Protein AF-A0A947S5N2-F1 (afdb_monomer)

Structure (mmCIF, N/CA/C/O backbone):
data_AF-A0A947S5N2-F1
#
_entry.id   AF-A0A947S5N2-F1
#
loop_
_atom_site.group_PDB
_atom_site.id
_atom_site.type_symbol
_atom_site.label_atom_id
_atom_site.label_alt_id
_atom_site.label_comp_id
_atom_site.label_asym_id
_atom_site.label_entity_id
_atom_site.label_seq_id
_atom_site.pdbx_PDB_ins_code
_atom_site.Cartn_x
_atom_site.Cartn_y
_atom_site.Cartn_z
_atom_site.occupancy
_atom_site.B_iso_or_equiv
_atom_site.auth_seq_id
_atom_site.auth_comp_id
_atom_site.auth_asym_id
_atom_site.auth_atom_id
_atom_site.pdbx_PDB_model_num
ATOM 1 N N . MET A 1 1 ? -12.111 -7.475 15.778 1.00 67.06 1 MET A N 1
ATOM 2 C CA . MET A 1 1 ? -10.887 -6.752 15.392 1.00 67.06 1 MET A CA 1
ATOM 3 C C . MET A 1 1 ? -10.947 -5.423 16.104 1.00 67.06 1 MET A C 1
ATOM 5 O O . MET A 1 1 ? -11.914 -4.695 15.897 1.00 67.06 1 MET A O 1
ATOM 9 N N . ASP A 1 2 ? -10.019 -5.200 17.024 1.00 87.75 2 ASP A N 1
ATOM 10 C CA . ASP A 1 2 ? -9.973 -3.993 17.847 1.00 87.75 2 ASP A CA 1
ATOM 11 C C . ASP A 1 2 ? -9.410 -2.806 17.039 1.00 87.75 2 ASP A C 1
ATOM 13 O O . ASP A 1 2 ? -8.807 -2.981 15.975 1.00 87.75 2 ASP A O 1
ATOM 17 N N . VAL A 1 3 ? -9.603 -1.580 17.524 1.00 89.19 3 VAL A N 1
ATOM 18 C CA . VAL A 1 3 ? -9.020 -0.369 16.926 1.00 89.19 3 VAL A CA 1
ATOM 19 C C . VAL A 1 3 ? -7.495 -0.467 16.894 1.00 89.19 3 VAL A C 1
ATOM 21 O O . VAL A 1 3 ? -6.873 -0.012 15.933 1.00 89.19 3 VAL A O 1
ATOM 24 N N . GLU A 1 4 ? -6.889 -1.099 17.899 1.00 91.88 4 GLU A N 1
ATOM 25 C CA . GLU A 1 4 ? -5.440 -1.293 17.952 1.00 91.88 4 GLU A CA 1
ATOM 26 C C . GLU A 1 4 ? -4.945 -2.277 16.878 1.00 91.88 4 GLU A C 1
ATOM 28 O O . GLU A 1 4 ? -3.948 -2.007 16.208 1.00 91.88 4 GLU A O 1
ATOM 33 N N . ASP A 1 5 ? -5.702 -3.344 16.593 1.00 93.81 5 ASP A N 1
ATOM 34 C CA . ASP A 1 5 ? -5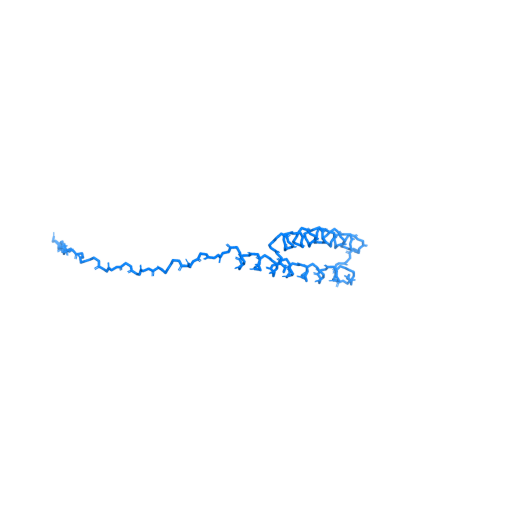.405 -4.253 15.475 1.00 93.81 5 ASP A CA 1
ATOM 35 C C . ASP A 1 5 ? -5.437 -3.513 14.131 1.00 93.81 5 ASP A C 1
ATOM 37 O O . ASP A 1 5 ? -4.583 -3.725 13.268 1.00 93.81 5 ASP A O 1
ATOM 41 N N . LEU A 1 6 ? -6.410 -2.614 13.946 1.00 92.94 6 LEU A N 1
ATOM 42 C CA . LEU A 1 6 ? -6.525 -1.806 12.730 1.00 92.94 6 LEU A CA 1
ATOM 43 C C . LEU A 1 6 ? -5.383 -0.795 12.600 1.00 92.94 6 LEU A C 1
ATOM 45 O O . LEU A 1 6 ? -4.904 -0.564 11.490 1.00 92.94 6 LEU A O 1
ATOM 49 N N . ARG A 1 7 ? -4.912 -0.213 13.708 1.00 92.50 7 ARG A N 1
ATOM 50 C CA . ARG A 1 7 ? -3.734 0.670 13.719 1.00 92.50 7 ARG A CA 1
ATOM 51 C C . ARG A 1 7 ? -2.459 -0.086 13.371 1.00 92.50 7 ARG A C 1
ATOM 53 O O . ARG A 1 7 ? -1.677 0.399 12.552 1.00 92.50 7 ARG A O 1
ATOM 60 N N . ASN A 1 8 ? -2.285 -1.286 13.919 1.00 95.56 8 ASN A N 1
ATOM 61 C CA . ASN A 1 8 ? -1.173 -2.167 13.573 1.00 95.56 8 ASN A CA 1
ATOM 62 C C . ASN A 1 8 ? -1.224 -2.551 12.092 1.00 95.56 8 ASN A C 1
ATOM 64 O O . ASN A 1 8 ? -0.235 -2.377 11.378 1.00 95.56 8 ASN A O 1
ATOM 68 N N . LYS A 1 9 ? -2.401 -2.949 11.591 1.00 94.56 9 LYS A N 1
ATOM 69 C CA . LYS A 1 9 ? -2.610 -3.215 10.164 1.00 94.56 9 LYS A CA 1
ATOM 70 C C . LYS A 1 9 ? -2.266 -1.992 9.309 1.00 94.56 9 LYS A C 1
ATOM 72 O O . LYS A 1 9 ? -1.542 -2.122 8.330 1.00 94.56 9 LYS A O 1
ATOM 77 N N . LEU A 1 10 ? -2.726 -0.798 9.686 1.00 95.12 10 LEU A N 1
ATOM 78 C CA . LEU A 1 10 ? -2.426 0.445 8.970 1.00 95.12 10 LEU A CA 1
ATOM 79 C C . LEU A 1 10 ? -0.920 0.748 8.932 1.00 95.12 10 LEU A C 1
ATOM 81 O O . LEU A 1 10 ? -0.415 1.208 7.908 1.00 95.12 10 LEU A O 1
ATOM 85 N N . SER A 1 11 ? -0.199 0.488 10.024 1.00 96.50 11 SER A N 1
ATOM 86 C CA . SER 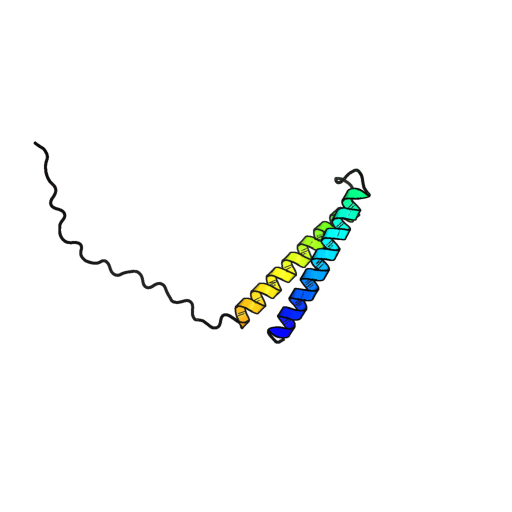A 1 11 ? 1.260 0.635 10.087 1.00 96.50 11 SER A CA 1
ATOM 87 C C . SER A 1 11 ? 1.959 -0.299 9.097 1.00 96.50 11 SER A C 1
ATOM 89 O O . SER A 1 11 ? 2.785 0.149 8.298 1.00 96.50 11 SER A O 1
ATOM 91 N N . GLU A 1 12 ? 1.568 -1.574 9.068 1.00 97.38 12 GLU A N 1
ATOM 92 C CA . GLU A 1 12 ? 2.109 -2.557 8.125 1.00 97.38 12 GLU A CA 1
ATOM 93 C C . GLU A 1 12 ? 1.788 -2.202 6.667 1.00 97.38 12 GLU A C 1
ATOM 95 O O . GLU A 1 12 ? 2.674 -2.225 5.809 1.00 97.38 12 GLU A O 1
ATOM 100 N N . LEU A 1 13 ? 0.558 -1.765 6.379 1.00 97.06 13 LEU A N 1
ATOM 101 C CA . LEU A 1 13 ? 0.177 -1.305 5.041 1.00 97.06 13 LEU A CA 1
ATOM 102 C C . LEU A 1 13 ? 1.000 -0.088 4.597 1.00 97.06 13 LEU A C 1
ATOM 104 O O . LEU A 1 13 ? 1.417 -0.016 3.442 1.00 97.06 13 LEU A O 1
ATOM 108 N N . ARG A 1 14 ? 1.300 0.849 5.506 1.00 95.94 14 ARG A N 1
ATOM 109 C CA . ARG A 1 14 ? 2.168 2.003 5.214 1.00 95.94 14 ARG A CA 1
ATOM 110 C C . ARG A 1 14 ? 3.604 1.581 4.911 1.00 95.94 14 ARG A C 1
ATOM 112 O O . ARG A 1 14 ? 4.178 2.093 3.953 1.00 95.94 14 ARG A O 1
ATOM 119 N N . LYS A 1 15 ? 4.171 0.633 5.664 1.00 97.56 15 LYS A N 1
ATOM 120 C CA . LYS A 1 15 ? 5.502 0.069 5.367 1.00 97.56 15 LYS A CA 1
ATOM 121 C C . LYS A 1 15 ? 5.519 -0.604 3.994 1.00 97.56 15 LYS A C 1
ATOM 123 O O .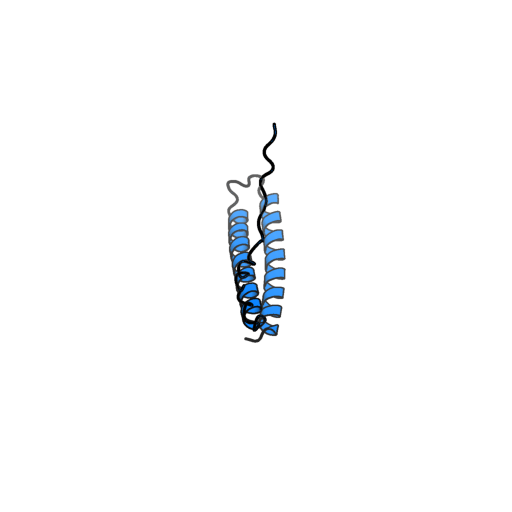 LYS A 1 15 ? 6.421 -0.351 3.196 1.00 97.56 15 LYS A O 1
ATOM 128 N N . LYS A 1 16 ? 4.490 -1.401 3.692 1.00 96.56 16 LYS A N 1
ATOM 129 C CA . LYS A 1 16 ? 4.331 -2.070 2.396 1.00 96.56 16 LYS A CA 1
ATOM 130 C C . LYS A 1 16 ? 4.197 -1.069 1.247 1.00 96.56 16 LYS A C 1
ATOM 132 O O . LYS A 1 16 ? 4.842 -1.250 0.218 1.00 96.56 16 LYS A O 1
ATOM 137 N N . ARG A 1 17 ? 3.441 0.017 1.434 1.00 96.94 17 ARG A N 1
ATOM 138 C CA . ARG A 1 17 ? 3.347 1.122 0.468 1.00 96.94 17 ARG A CA 1
ATOM 139 C C . ARG A 1 17 ? 4.718 1.735 0.188 1.00 96.94 17 ARG A C 1
ATOM 141 O O . ARG A 1 17 ? 5.079 1.866 -0.973 1.00 96.94 17 ARG A O 1
ATOM 148 N N . THR A 1 18 ? 5.498 2.050 1.224 1.00 97.12 18 THR A N 1
ATOM 149 C CA . THR A 1 18 ? 6.860 2.583 1.052 1.00 97.12 18 THR A CA 1
ATOM 150 C C . THR A 1 18 ? 7.731 1.637 0.229 1.00 97.12 18 THR A C 1
ATOM 152 O O . THR A 1 18 ? 8.413 2.079 -0.692 1.00 97.12 18 THR A O 1
ATOM 155 N N . TYR A 1 19 ? 7.676 0.333 0.513 1.00 97.00 19 TYR A N 1
ATOM 156 C CA . TYR A 1 19 ? 8.401 -0.667 -0.266 1.00 97.00 19 TYR A CA 1
ATOM 157 C C . TYR A 1 19 ? 7.973 -0.677 -1.743 1.00 97.00 19 TYR A C 1
ATOM 159 O O . TYR A 1 19 ? 8.833 -0.589 -2.617 1.00 97.00 19 TYR A O 1
ATOM 167 N N . ILE A 1 20 ? 6.666 -0.707 -2.027 1.00 95.56 20 ILE A N 1
ATOM 168 C CA . ILE A 1 20 ? 6.125 -0.672 -3.397 1.00 95.56 20 ILE A CA 1
ATOM 169 C C . ILE A 1 20 ? 6.592 0.585 -4.138 1.00 95.56 20 ILE A C 1
ATOM 171 O O . ILE A 1 20 ? 7.082 0.488 -5.260 1.00 95.56 20 ILE A O 1
ATOM 175 N N . THR A 1 21 ? 6.508 1.759 -3.507 1.00 94.94 21 THR A N 1
ATOM 176 C CA . THR A 1 21 ? 6.952 3.021 -4.115 1.00 94.94 21 THR A CA 1
ATOM 177 C C . THR A 1 21 ? 8.440 2.979 -4.474 1.00 94.94 21 THR A C 1
ATOM 179 O O . THR A 1 21 ? 8.825 3.427 -5.555 1.00 94.94 21 THR A O 1
ATOM 182 N N . VAL A 1 22 ? 9.278 2.399 -3.609 1.00 96.06 22 VAL A N 1
ATOM 183 C CA . VAL A 1 22 ? 10.711 2.220 -3.881 1.00 96.06 22 VAL A CA 1
ATOM 184 C C . VAL A 1 22 ? 10.938 1.265 -5.057 1.00 96.06 22 VAL A C 1
ATOM 186 O O . VAL A 1 22 ? 11.693 1.598 -5.969 1.00 96.06 22 VAL A O 1
ATOM 189 N N . GLN A 1 23 ? 10.262 0.113 -5.087 1.00 94.75 23 GLN A N 1
ATOM 190 C CA . GLN A 1 23 ? 10.395 -0.854 -6.185 1.00 94.75 23 GLN A CA 1
ATOM 191 C C . GLN A 1 23 ? 9.913 -0.289 -7.523 1.00 94.75 23 GLN A C 1
ATOM 193 O O . GLN A 1 23 ? 10.572 -0.476 -8.544 1.00 94.75 23 GLN A O 1
ATOM 198 N N . LYS A 1 24 ? 8.825 0.484 -7.512 1.00 93.19 24 LYS A N 1
ATOM 199 C CA . LYS A 1 24 ? 8.339 1.216 -8.684 1.00 93.19 24 LYS A CA 1
ATOM 200 C C . LYS A 1 24 ? 9.395 2.189 -9.213 1.00 93.19 24 LYS A C 1
ATOM 202 O O . LYS A 1 24 ? 9.635 2.244 -10.416 1.00 93.19 24 LYS A O 1
ATOM 207 N N . GLY A 1 25 ? 10.060 2.925 -8.318 1.00 90.88 25 GLY A N 1
ATOM 208 C CA . GLY A 1 25 ? 11.168 3.817 -8.668 1.00 90.88 25 GLY A CA 1
ATOM 209 C C . GLY A 1 25 ? 12.364 3.070 -9.266 1.00 90.88 25 GLY A C 1
ATOM 210 O O . GLY A 1 25 ? 12.920 3.504 -10.273 1.00 90.88 25 GLY A O 1
ATOM 211 N N . PHE A 1 26 ? 12.721 1.911 -8.707 1.00 92.31 26 PHE A N 1
ATOM 212 C CA . PHE A 1 26 ? 13.759 1.057 -9.285 1.00 92.31 26 PHE A CA 1
ATOM 213 C C . PHE A 1 26 ? 13.376 0.544 -10.670 1.00 92.31 26 PHE A C 1
ATOM 215 O O . PHE A 1 26 ? 14.196 0.627 -11.581 1.00 92.31 26 PHE A O 1
ATOM 222 N N . ALA A 1 27 ? 12.141 0.077 -10.855 1.00 89.25 27 ALA A N 1
ATOM 223 C CA . ALA A 1 27 ? 11.648 -0.379 -12.149 1.00 89.25 27 ALA A CA 1
ATOM 224 C C . ALA A 1 27 ? 11.693 0.743 -13.196 1.00 89.25 27 ALA A C 1
ATOM 226 O O . ALA A 1 27 ? 12.148 0.510 -14.314 1.00 89.25 27 ALA A O 1
ATOM 227 N N . ALA A 1 28 ? 11.294 1.961 -12.816 1.00 88.31 28 ALA A N 1
ATOM 228 C CA . ALA A 1 28 ? 11.369 3.144 -13.671 1.00 88.31 28 ALA A CA 1
ATOM 229 C C . ALA A 1 28 ? 12.807 3.505 -14.068 1.00 88.31 28 ALA A C 1
ATOM 231 O O . ALA A 1 28 ? 13.044 3.933 -15.188 1.00 88.31 28 ALA A O 1
ATOM 232 N N . ASN A 1 29 ? 13.769 3.341 -13.158 1.00 88.25 29 ASN A N 1
ATOM 233 C CA . ASN A 1 29 ? 15.168 3.662 -13.436 1.00 88.25 29 ASN A CA 1
ATOM 234 C C . ASN A 1 29 ? 15.873 2.570 -14.260 1.00 88.25 29 ASN A C 1
ATOM 236 O O . ASN A 1 29 ? 16.769 2.862 -15.048 1.00 88.25 29 ASN A O 1
ATOM 240 N N . HIS A 1 30 ? 15.490 1.304 -14.071 1.00 82.94 30 HIS A N 1
ATOM 241 C CA . HIS A 1 30 ? 16.113 0.174 -14.763 1.00 82.94 30 HIS A CA 1
ATOM 242 C C . HIS A 1 30 ? 15.706 0.103 -16.238 1.00 82.94 30 HIS A C 1
ATOM 244 O O . HIS A 1 30 ? 16.506 -0.308 -17.077 1.00 82.94 30 HIS A O 1
ATOM 250 N N . ASN A 1 31 ? 14.478 0.520 -16.556 1.00 76.19 31 ASN A N 1
ATOM 251 C CA . ASN A 1 31 ? 13.966 0.537 -17.918 1.00 76.19 31 ASN A CA 1
ATOM 252 C C . ASN A 1 31 ? 13.920 1.980 -18.428 1.00 76.19 31 ASN A C 1
ATOM 254 O O . ASN A 1 31 ? 13.156 2.801 -17.931 1.00 76.19 31 ASN A O 1
ATOM 258 N N . LYS A 1 32 ? 14.753 2.296 -19.425 1.00 72.38 32 LYS A N 1
ATOM 259 C CA . LYS A 1 32 ? 14.871 3.655 -19.988 1.00 72.38 32 LYS A CA 1
ATOM 260 C C . LYS A 1 32 ? 13.613 4.123 -20.727 1.00 72.38 32 LYS A C 1
ATOM 262 O O . LYS A 1 32 ? 13.498 5.313 -21.009 1.00 72.38 32 LYS A O 1
ATOM 267 N N . ASP A 1 33 ? 12.703 3.202 -21.036 1.00 77.31 33 ASP A N 1
ATOM 268 C CA . ASP A 1 33 ? 11.379 3.495 -21.571 1.00 77.31 33 ASP A CA 1
ATOM 269 C C . ASP A 1 33 ? 10.308 3.074 -20.558 1.00 77.31 33 ASP A C 1
ATOM 271 O O . ASP A 1 33 ? 10.252 1.924 -20.122 1.00 77.31 33 ASP A O 1
ATOM 275 N N . LEU A 1 34 ? 9.468 4.032 -20.169 1.00 73.62 34 LEU A N 1
ATOM 276 C CA . LEU A 1 34 ? 8.367 3.829 -19.229 1.00 73.62 34 LEU A CA 1
ATOM 277 C C . LEU A 1 34 ? 7.082 3.363 -19.919 1.00 73.62 34 LEU A C 1
ATOM 279 O O . LEU A 1 34 ? 6.153 2.966 -19.227 1.00 73.62 34 LEU A O 1
ATOM 283 N N . ARG A 1 35 ? 7.002 3.423 -21.254 1.00 76.12 35 ARG A N 1
ATOM 284 C CA . ARG A 1 35 ? 5.804 3.018 -22.007 1.00 76.12 35 ARG A CA 1
ATOM 285 C C . ARG A 1 35 ? 5.652 1.506 -22.121 1.00 76.12 35 ARG A C 1
ATOM 287 O O . ARG A 1 35 ? 4.531 1.030 -22.231 1.00 76.12 35 ARG A O 1
ATOM 294 N N . GLU A 1 36 ? 6.760 0.773 -22.087 1.00 79.62 36 GLU A N 1
ATOM 295 C CA . GLU A 1 36 ? 6.795 -0.690 -22.215 1.00 79.62 36 GLU A CA 1
ATOM 296 C C . GLU A 1 36 ? 7.501 -1.323 -21.008 1.00 79.62 36 GLU A C 1
ATOM 298 O O . GLU A 1 36 ? 8.390 -2.168 -21.128 1.00 79.62 36 GLU A O 1
ATOM 303 N N . ASN A 1 37 ? 7.131 -0.886 -19.804 1.00 86.75 37 ASN A N 1
ATOM 304 C CA . ASN A 1 37 ? 7.736 -1.367 -18.571 1.00 86.75 37 ASN A CA 1
ATOM 305 C C . ASN A 1 37 ? 6.723 -2.139 -17.728 1.00 86.75 37 ASN A C 1
ATOM 307 O O . ASN A 1 37 ? 6.245 -1.652 -16.708 1.00 86.75 37 ASN A O 1
ATOM 311 N N . ALA A 1 38 ? 6.474 -3.392 -18.114 1.00 88.81 38 ALA A N 1
ATOM 312 C CA . ALA A 1 38 ? 5.552 -4.280 -17.404 1.00 88.81 38 ALA A CA 1
ATOM 313 C C . ALA A 1 38 ? 5.857 -4.387 -15.897 1.00 88.81 38 ALA A C 1
ATOM 315 O O . ALA A 1 38 ? 4.953 -4.511 -15.075 1.00 88.81 38 ALA A O 1
ATOM 316 N N . THR A 1 39 ? 7.134 -4.309 -15.504 1.00 89.75 39 THR A N 1
ATOM 317 C CA . THR A 1 39 ? 7.524 -4.295 -14.089 1.00 89.75 39 THR A CA 1
ATOM 318 C C . THR A 1 39 ? 7.035 -3.029 -13.390 1.00 89.75 39 THR A C 1
ATOM 320 O O . THR A 1 39 ? 6.512 -3.114 -12.283 1.00 89.75 39 THR A O 1
ATOM 323 N N . TYR A 1 40 ? 7.185 -1.861 -14.017 1.00 91.00 40 TYR A N 1
ATOM 324 C CA . TYR A 1 40 ? 6.661 -0.602 -13.487 1.00 91.00 40 TYR A CA 1
ATOM 325 C C . TYR A 1 40 ? 5.136 -0.627 -13.381 1.00 91.00 40 TYR A C 1
ATOM 327 O O . TYR A 1 40 ? 4.614 -0.269 -12.327 1.00 91.00 40 TYR A O 1
ATOM 335 N N . ASP A 1 41 ? 4.447 -1.103 -14.418 1.00 92.44 41 ASP A N 1
ATOM 336 C CA . ASP A 1 41 ? 2.983 -1.185 -14.446 1.00 92.44 41 ASP A CA 1
ATOM 337 C C . ASP A 1 41 ? 2.456 -2.095 -13.331 1.00 92.44 41 ASP A C 1
ATOM 339 O O . ASP A 1 41 ? 1.574 -1.705 -12.569 1.00 92.44 41 ASP A O 1
ATOM 343 N N . ASN A 1 42 ? 3.089 -3.253 -13.119 1.00 94.31 42 ASN A N 1
ATOM 344 C CA . ASN A 1 42 ? 2.757 -4.136 -12.001 1.00 94.31 42 ASN A CA 1
ATOM 345 C C . ASN A 1 42 ? 2.901 -3.432 -10.640 1.00 94.31 42 ASN A C 1
ATOM 347 O O . ASN A 1 42 ? 2.059 -3.595 -9.755 1.00 94.31 42 ASN A O 1
ATOM 351 N N . TRP A 1 43 ? 3.967 -2.650 -10.443 1.00 95.00 43 TRP A N 1
ATOM 352 C CA . TRP A 1 43 ? 4.147 -1.894 -9.200 1.00 95.00 43 TRP A CA 1
ATOM 353 C C . TRP A 1 43 ? 3.164 -0.731 -9.070 1.00 95.00 43 TRP A C 1
ATOM 355 O O . TRP A 1 43 ? 2.766 -0.404 -7.951 1.00 95.00 43 TRP A O 1
ATOM 365 N N . LEU A 1 44 ? 2.759 -0.118 -10.182 1.00 93.44 44 LEU A N 1
ATOM 366 C CA . LEU A 1 44 ? 1.726 0.911 -10.215 1.00 93.44 44 LEU A CA 1
ATOM 367 C C . LEU A 1 44 ? 0.373 0.338 -9.769 1.00 93.44 44 LEU A C 1
ATOM 369 O O . LEU A 1 44 ? -0.266 0.912 -8.885 1.00 93.44 44 LEU A O 1
ATOM 373 N N . ASP A 1 45 ? -0.010 -0.827 -10.288 1.00 95.62 45 ASP A N 1
ATOM 374 C CA . ASP A 1 45 ? -1.237 -1.526 -9.894 1.00 95.62 45 ASP A CA 1
ATOM 375 C C . ASP A 1 45 ? -1.210 -1.916 -8.411 1.00 95.62 45 ASP A C 1
ATOM 377 O O . ASP A 1 45 ? -2.172 -1.690 -7.672 1.00 95.62 45 ASP A O 1
ATOM 381 N N . GLN A 1 46 ? -0.079 -2.437 -7.926 1.00 95.56 46 GLN A N 1
ATOM 382 C CA . GLN A 1 46 ? 0.081 -2.745 -6.504 1.00 95.56 46 GLN A CA 1
ATOM 383 C C . GLN A 1 46 ? 0.002 -1.497 -5.618 1.00 95.56 46 GLN A C 1
ATOM 385 O O . GLN A 1 46 ? -0.546 -1.562 -4.514 1.00 95.56 46 GLN A O 1
ATOM 390 N N . GLU A 1 47 ? 0.524 -0.361 -6.082 1.00 95.19 47 GLU A N 1
ATOM 391 C CA . GLU A 1 47 ? 0.419 0.913 -5.372 1.00 95.19 47 GLU A CA 1
ATOM 392 C C . GLU A 1 47 ? -1.037 1.394 -5.301 1.00 95.19 47 GLU A C 1
ATOM 394 O O . GLU A 1 47 ? -1.477 1.899 -4.265 1.00 95.19 47 GLU A O 1
ATOM 399 N N . PHE A 1 48 ? -1.815 1.201 -6.365 1.00 95.88 48 PHE A N 1
ATOM 400 C CA . PHE A 1 48 ? -3.240 1.512 -6.357 1.00 95.88 48 PHE A CA 1
ATOM 401 C C . PHE A 1 48 ? -3.996 0.646 -5.340 1.00 95.88 48 PHE A C 1
ATOM 403 O O . PHE A 1 48 ? -4.720 1.174 -4.491 1.00 95.88 48 PHE A O 1
ATOM 410 N N . LEU A 1 49 ? -3.766 -0.669 -5.360 1.00 97.00 49 LEU A N 1
ATOM 411 C CA . LEU A 1 49 ? -4.411 -1.614 -4.445 1.00 97.00 49 LEU A CA 1
ATOM 412 C C . LEU A 1 49 ? -4.065 -1.334 -2.977 1.00 97.00 49 LEU A C 1
ATOM 414 O O . LEU A 1 49 ? -4.961 -1.304 -2.132 1.00 97.00 49 LEU A O 1
ATOM 418 N N . ILE A 1 50 ? -2.789 -1.080 -2.659 1.00 96.62 50 ILE A N 1
ATOM 419 C CA . ILE A 1 50 ? -2.383 -0.807 -1.272 1.00 96.62 50 ILE A CA 1
ATOM 420 C C . ILE A 1 50 ? -2.965 0.517 -0.766 1.00 96.62 50 ILE A C 1
ATOM 422 O O . ILE A 1 50 ? -3.343 0.614 0.401 1.00 96.62 50 ILE A O 1
ATOM 426 N N . ASN A 1 51 ? -3.083 1.530 -1.631 1.00 96.00 51 ASN A N 1
ATOM 427 C CA . ASN A 1 51 ? -3.711 2.798 -1.268 1.00 96.00 51 ASN A CA 1
ATOM 428 C C . ASN A 1 51 ? -5.205 2.611 -0.977 1.00 96.00 51 ASN A C 1
ATOM 430 O O . ASN A 1 51 ? -5.692 3.146 0.018 1.00 96.00 51 ASN A O 1
ATOM 434 N N . ALA A 1 52 ? -5.911 1.820 -1.791 1.00 97.25 52 ALA A N 1
ATOM 435 C CA . ALA A 1 52 ? -7.315 1.496 -1.554 1.00 97.25 52 ALA A CA 1
ATOM 436 C C . ALA A 1 52 ? -7.511 0.764 -0.214 1.00 97.25 52 ALA A C 1
ATOM 438 O O . ALA A 1 52 ? -8.389 1.132 0.567 1.00 97.25 52 ALA A O 1
ATOM 439 N N . GLU A 1 53 ? -6.650 -0.208 0.102 1.00 96.44 53 GLU A N 1
ATOM 440 C CA . GLU A 1 53 ? -6.710 -0.933 1.377 1.00 96.44 53 GLU A CA 1
ATOM 441 C C . GLU A 1 53 ? -6.424 -0.013 2.578 1.00 96.44 53 GLU A C 1
ATOM 443 O O . GLU A 1 53 ? -7.104 -0.087 3.604 1.00 96.44 53 GLU A O 1
ATOM 448 N N . ILE A 1 54 ? -5.455 0.901 2.453 1.00 95.81 54 ILE A N 1
ATOM 449 C CA . ILE A 1 54 ? -5.176 1.922 3.474 1.00 95.81 54 ILE A CA 1
ATOM 450 C C . ILE A 1 54 ? -6.409 2.796 3.715 1.00 95.81 54 ILE A C 1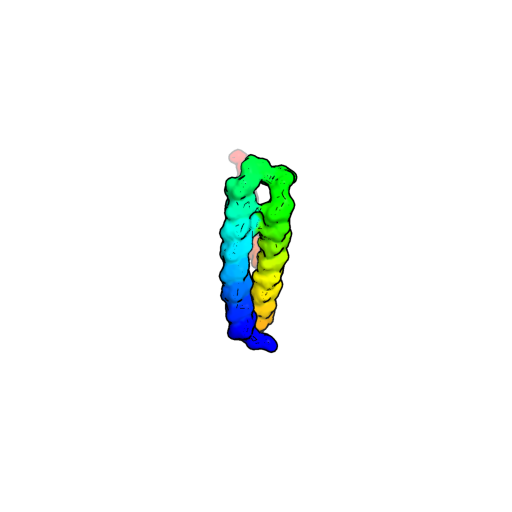
ATOM 452 O O . ILE A 1 54 ? -6.776 3.017 4.871 1.00 95.81 54 ILE A O 1
ATOM 456 N N . SER A 1 55 ? -7.054 3.278 2.650 1.00 95.75 55 SER A N 1
ATOM 457 C CA . SER A 1 55 ? -8.272 4.088 2.747 1.00 95.75 55 SER A CA 1
ATOM 458 C C . SER A 1 55 ? -9.403 3.334 3.446 1.00 95.75 55 SER A C 1
ATOM 460 O O . SER A 1 55 ? -10.039 3.890 4.340 1.00 95.75 55 SER A O 1
ATOM 462 N N . GLU A 1 56 ? -9.607 2.057 3.118 1.00 95.62 56 GLU A N 1
ATOM 463 C CA . GLU A 1 56 ? -10.620 1.218 3.764 1.00 95.62 56 GLU A CA 1
ATOM 464 C C . GLU A 1 56 ? -10.343 1.035 5.268 1.00 95.62 56 GLU A C 1
ATOM 466 O O . GLU A 1 56 ? -11.252 1.120 6.097 1.00 95.62 56 GLU A O 1
ATOM 471 N N . VAL A 1 57 ? -9.083 0.799 5.651 1.00 94.56 57 VAL A N 1
ATOM 472 C CA . VAL A 1 57 ? -8.696 0.655 7.064 1.00 94.56 57 VAL A CA 1
ATOM 473 C C . VAL A 1 57 ? -8.891 1.964 7.827 1.00 94.56 57 VAL A C 1
ATOM 475 O O . VAL A 1 57 ? -9.389 1.932 8.953 1.00 94.56 57 VAL A O 1
ATOM 478 N N . ILE A 1 58 ? -8.557 3.108 7.225 1.00 93.38 58 ILE A N 1
ATOM 479 C CA . ILE A 1 58 ? -8.807 4.426 7.825 1.00 93.38 58 ILE A CA 1
ATOM 480 C C . ILE A 1 58 ? -10.308 4.624 8.055 1.00 93.38 58 ILE A C 1
ATOM 482 O O . ILE A 1 58 ? -10.704 4.953 9.170 1.00 93.38 58 ILE A O 1
ATOM 486 N N . GLU A 1 59 ? -11.149 4.337 7.060 1.00 93.38 59 GLU A N 1
ATOM 487 C CA . GLU A 1 59 ? -12.604 4.467 7.191 1.00 93.38 59 GLU A CA 1
ATOM 488 C C . GLU A 1 59 ? -13.165 3.544 8.289 1.00 93.38 59 GLU A C 1
ATOM 490 O O . GLU A 1 59 ? -14.052 3.934 9.052 1.00 93.38 59 GLU A O 1
ATOM 495 N N . LYS A 1 60 ? -12.630 2.322 8.427 1.00 91.94 60 LYS A N 1
ATOM 496 C CA . LYS A 1 60 ? -12.995 1.406 9.522 1.00 91.94 60 LYS A CA 1
ATOM 497 C C . LYS A 1 60 ? -12.611 1.972 10.888 1.00 91.94 60 LYS A C 1
ATOM 499 O O . LYS A 1 60 ? -13.431 1.927 11.804 1.00 91.94 60 LYS A O 1
ATOM 504 N N . ILE A 1 61 ? -11.405 2.527 11.026 1.00 90.56 61 ILE A N 1
ATOM 505 C CA . ILE A 1 61 ? -10.966 3.185 12.266 1.00 90.56 61 ILE A CA 1
ATOM 506 C C . ILE A 1 61 ? -11.883 4.367 12.579 1.00 90.56 61 ILE A C 1
ATOM 508 O O . ILE A 1 61 ? -12.345 4.496 13.712 1.00 90.56 61 ILE A O 1
ATOM 512 N N . GLU A 1 62 ? -12.198 5.204 11.592 1.00 89.56 62 GLU A N 1
ATOM 513 C CA . GLU A 1 62 ? -13.101 6.343 11.763 1.00 89.56 62 GLU A CA 1
ATOM 514 C C . GLU A 1 62 ? -14.494 5.897 12.209 1.00 89.56 62 GLU A C 1
ATOM 516 O O . GLU A 1 62 ? -15.015 6.443 13.173 1.00 89.56 62 GLU A O 1
ATOM 521 N N . LYS A 1 63 ? -15.083 4.868 11.589 1.00 89.38 63 LYS A N 1
ATOM 522 C CA . LYS A 1 63 ? -16.401 4.337 11.986 1.00 89.38 63 LYS A CA 1
ATOM 523 C C . LYS A 1 63 ? -16.424 3.807 13.419 1.00 89.38 63 LYS A C 1
ATOM 525 O O . LYS A 1 63 ? -17.427 3.969 14.105 1.00 89.38 63 LYS A O 1
ATOM 530 N N . LEU A 1 64 ? -15.336 3.182 13.868 1.00 87.31 64 LEU A N 1
ATOM 531 C CA . LEU A 1 64 ? -15.228 2.642 15.226 1.00 87.31 64 LEU A CA 1
ATOM 532 C C . LEU A 1 64 ? -14.928 3.724 16.275 1.00 87.31 64 LEU A C 1
ATOM 534 O O . LEU A 1 64 ? -15.318 3.578 17.430 1.00 87.31 64 LEU A O 1
ATOM 538 N N . THR A 1 65 ? -14.252 4.809 15.889 1.00 83.56 65 THR A N 1
ATOM 539 C CA . THR A 1 65 ? -13.838 5.889 16.806 1.00 83.56 65 THR A CA 1
ATOM 540 C C . THR A 1 65 ? -14.809 7.076 16.834 1.00 83.56 65 THR A C 1
ATOM 542 O O . THR A 1 65 ? -14.9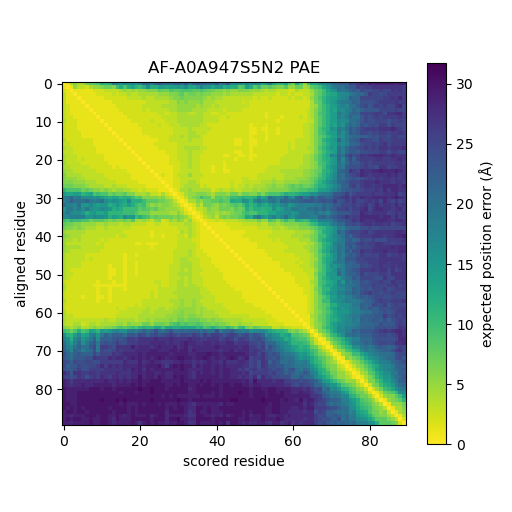44 7.724 17.871 1.00 83.56 65 THR A O 1
ATOM 545 N N . ASN A 1 66 ? -15.543 7.347 15.748 1.00 68.81 66 ASN A N 1
ATOM 546 C CA . ASN A 1 66 ? -16.611 8.349 15.704 1.00 68.81 66 ASN A CA 1
ATOM 547 C C . ASN A 1 66 ? -17.952 7.754 16.158 1.00 68.81 66 ASN A C 1
ATOM 549 O O . ASN A 1 66 ? -18.836 7.451 15.362 1.00 68.81 66 ASN A O 1
ATOM 553 N N . THR A 1 67 ? -18.138 7.685 17.474 1.00 55.84 67 THR A N 1
ATOM 554 C CA . THR A 1 67 ? -19.440 7.467 18.133 1.00 55.84 67 THR A CA 1
ATOM 555 C C . THR A 1 67 ? -20.229 8.762 18.364 1.00 55.84 67 THR A C 1
ATOM 557 O O . THR A 1 67 ? -21.294 8.735 18.980 1.00 55.84 67 THR A O 1
ATOM 560 N N . LYS A 1 68 ? -19.754 9.923 17.886 1.00 56.72 68 LYS A N 1
ATOM 561 C CA . LYS A 1 68 ? -20.474 11.189 18.086 1.00 56.72 68 LYS A CA 1
ATOM 562 C C . LYS A 1 68 ? -21.604 11.345 17.060 1.00 56.72 68 LYS A C 1
ATOM 564 O O . LYS A 1 68 ? -21.330 11.307 15.858 1.00 56.72 68 LYS A O 1
ATOM 569 N N . PRO A 1 69 ? -22.861 11.577 17.490 1.00 53.94 69 PRO A N 1
ATOM 570 C CA . PRO A 1 69 ? -23.928 11.912 16.561 1.00 53.94 69 PRO A CA 1
ATOM 571 C C . PRO A 1 69 ? -23.529 13.192 15.828 1.00 53.94 69 PRO A C 1
ATOM 573 O O . PRO A 1 69 ? -23.180 14.192 16.458 1.00 53.94 69 PRO A O 1
ATOM 576 N N . LYS A 1 70 ? -23.557 13.159 14.490 1.00 57.84 70 LYS A N 1
ATOM 577 C CA . LYS A 1 70 ? -23.416 14.366 13.670 1.00 57.84 70 LYS A CA 1
ATOM 578 C C . LYS A 1 70 ? -24.448 15.368 14.182 1.00 57.84 70 LYS A C 1
ATOM 580 O O . LYS A 1 70 ? -25.646 15.131 14.026 1.00 57.84 70 LYS A O 1
ATOM 585 N N . HIS A 1 71 ? -23.992 16.435 14.836 1.00 50.69 71 HIS A N 1
ATOM 586 C CA . HIS A 1 71 ? -24.854 17.518 15.293 1.00 50.69 71 HIS A CA 1
ATOM 587 C C . HIS A 1 71 ? -25.652 17.983 14.076 1.00 50.69 71 HIS A C 1
ATOM 589 O O . HIS A 1 71 ? -25.076 18.488 13.109 1.00 50.69 71 HIS A O 1
ATOM 595 N N . LYS A 1 72 ? -26.964 17.722 14.059 1.00 55.12 72 LYS A N 1
ATOM 596 C CA . LYS A 1 72 ? -27.815 18.181 12.963 1.00 55.12 72 LYS A CA 1
ATOM 597 C C . LYS A 1 72 ? -27.714 19.702 12.954 1.00 55.12 72 LYS A C 1
ATOM 599 O O . LYS A 1 72 ? -27.887 20.346 13.985 1.00 55.12 72 LYS A O 1
ATOM 604 N N . TRP A 1 73 ? -27.366 20.266 11.805 1.00 49.59 73 TRP A N 1
ATOM 605 C CA . TRP A 1 73 ? -27.437 21.702 11.594 1.00 49.59 73 TRP A CA 1
ATOM 606 C C . TRP A 1 73 ? -28.913 22.103 11.656 1.00 49.59 73 TRP A C 1
ATOM 608 O O . TRP A 1 73 ? -29.675 21.834 10.724 1.00 49.59 73 TRP A O 1
ATOM 618 N N . GLU A 1 74 ? -29.344 22.693 12.769 1.00 64.25 74 GLU A N 1
ATOM 619 C CA . GLU A 1 74 ? -30.639 23.361 12.817 1.00 64.25 74 GLU A CA 1
ATOM 620 C C . GLU A 1 74 ? -30.539 24.634 11.979 1.00 64.25 74 GLU A C 1
ATOM 622 O O . GLU A 1 74 ? -29.697 25.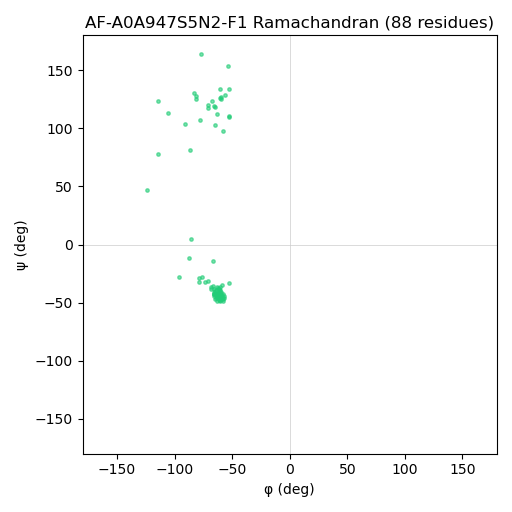499 12.222 1.00 64.25 74 GLU A O 1
ATOM 627 N N . LYS A 1 75 ? -31.378 24.737 10.942 1.00 67.19 75 LYS A N 1
ATOM 628 C CA . LYS A 1 75 ? -31.453 25.952 10.126 1.00 67.19 75 LYS A CA 1
ATOM 629 C C . LYS A 1 75 ? -31.769 27.138 11.051 1.00 67.19 75 LYS A C 1
ATOM 631 O O . LYS A 1 75 ? -32.750 27.053 11.794 1.00 67.19 75 LYS A O 1
ATOM 636 N N . PRO A 1 76 ? -31.004 28.243 11.001 1.00 65.06 76 PRO A N 1
ATOM 637 C CA . PRO A 1 76 ? -31.305 29.411 11.815 1.00 65.06 76 PRO A CA 1
ATOM 638 C C . PRO A 1 76 ? -32.701 29.934 11.456 1.00 65.06 76 PRO A C 1
ATOM 640 O O . PRO A 1 76 ? -33.005 30.173 10.285 1.00 65.06 76 PRO A O 1
ATOM 643 N N . LYS A 1 77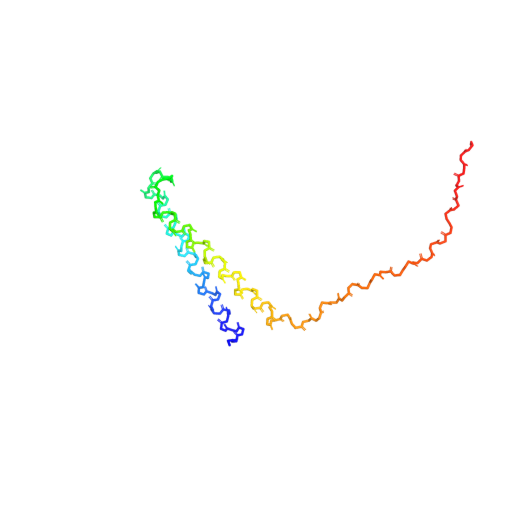 ? -33.573 30.072 12.464 1.00 66.44 77 LYS A N 1
ATOM 644 C CA . LYS A 1 77 ? -34.905 30.665 12.285 1.00 66.44 77 LYS A CA 1
ATOM 645 C C . LYS A 1 77 ? -34.733 32.103 11.780 1.00 66.44 77 LYS A C 1
ATOM 647 O O . LYS A 1 77 ? -33.918 32.831 12.349 1.00 66.44 77 LYS A O 1
ATOM 652 N N . PRO A 1 78 ? -35.479 32.536 10.749 1.00 63.16 78 PRO A N 1
ATOM 653 C CA . PRO A 1 78 ? -35.366 33.894 10.243 1.00 63.16 78 PRO A CA 1
ATOM 654 C C . PRO A 1 78 ? -35.782 34.877 11.340 1.00 63.16 78 PRO A C 1
ATOM 656 O O . PRO A 1 78 ? -36.943 34.934 11.748 1.00 63.16 78 PRO A O 1
ATOM 659 N N . THR A 1 79 ? -34.819 35.647 11.841 1.00 61.22 79 THR A N 1
ATOM 660 C CA . THR A 1 79 ? -35.082 36.802 12.692 1.00 61.22 79 THR A CA 1
ATOM 661 C C . THR A 1 79 ? -35.772 37.861 11.840 1.00 61.22 79 THR A C 1
ATOM 663 O O . THR A 1 79 ? -35.273 38.248 10.783 1.00 61.22 79 THR A O 1
ATOM 666 N N . LYS A 1 80 ? -36.960 38.302 12.273 1.00 59.62 80 LYS A N 1
ATOM 667 C CA . LYS A 1 80 ? -37.710 39.397 11.645 1.00 59.62 80 LYS A CA 1
ATOM 668 C C . LYS A 1 80 ? -36.824 40.648 11.641 1.00 59.62 80 LYS A C 1
ATOM 670 O O . LYS A 1 80 ? -36.718 41.327 12.658 1.00 59.62 80 LYS A O 1
ATOM 675 N N . LYS A 1 81 ? -36.147 40.928 10.525 1.00 58.38 81 LYS A N 1
ATOM 676 C CA . LYS A 1 81 ? -35.407 42.179 10.341 1.00 58.38 81 LYS A CA 1
ATOM 677 C C . LYS A 1 81 ? -36.419 43.308 10.177 1.00 58.38 81 LYS A C 1
ATOM 679 O O . LYS A 1 81 ? -37.223 43.291 9.247 1.00 58.38 81 LYS A O 1
ATOM 684 N N . GLY A 1 82 ? -36.376 44.240 11.128 1.00 47.41 82 GLY A N 1
ATOM 685 C CA . GLY A 1 82 ? -37.064 45.523 11.077 1.00 47.41 82 GLY A CA 1
ATOM 686 C C . GLY A 1 82 ? -36.732 46.296 9.800 1.00 47.41 82 GLY A C 1
ATO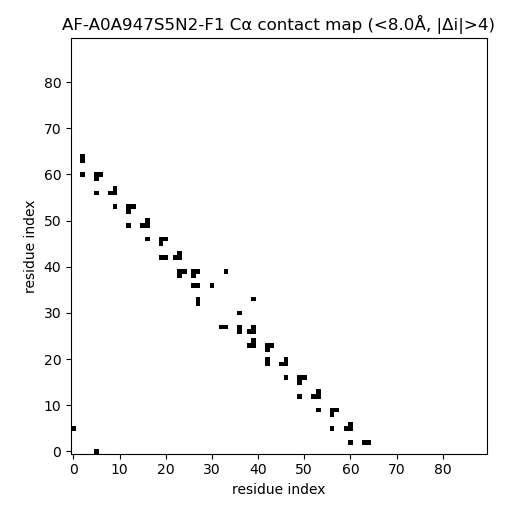M 687 O O . GLY A 1 82 ? -35.700 46.067 9.166 1.00 47.41 82 GLY A O 1
ATOM 688 N N . GLY A 1 83 ? -37.675 47.154 9.415 1.00 49.94 83 GLY A N 1
ATOM 689 C CA . GLY A 1 83 ? -37.749 47.829 8.126 1.00 49.94 83 GLY A CA 1
ATOM 690 C C . GLY A 1 83 ? -36.482 48.580 7.731 1.00 49.94 83 GLY A C 1
ATOM 691 O O . GLY A 1 83 ? -35.921 49.347 8.505 1.00 49.94 83 GLY A O 1
ATOM 692 N N . VAL A 1 84 ? -36.073 48.374 6.482 1.00 53.62 84 VAL A N 1
ATOM 693 C CA . VAL A 1 84 ? -35.135 49.256 5.793 1.00 53.62 84 VAL A CA 1
ATOM 694 C C . VAL A 1 84 ? -35.978 50.304 5.075 1.00 53.62 84 VAL A C 1
ATOM 696 O O . VAL A 1 84 ? -36.624 50.013 4.066 1.00 53.62 84 VAL A O 1
ATOM 699 N N . GLU A 1 85 ? -36.019 51.506 5.639 1.00 59.44 85 GLU A N 1
ATOM 700 C CA . GLU A 1 85 ? -36.604 52.683 5.008 1.00 59.44 85 GLU A CA 1
ATOM 701 C C . GLU A 1 85 ? -35.762 53.054 3.779 1.00 59.44 85 GLU A C 1
ATOM 703 O O . GLU A 1 85 ? -34.555 53.284 3.866 1.00 59.44 85 GLU A O 1
ATOM 708 N N . LYS A 1 86 ? -36.382 53.029 2.596 1.00 56.75 86 LYS A N 1
ATOM 709 C CA . LYS A 1 86 ? -35.718 53.366 1.334 1.00 56.75 86 LYS A CA 1
ATOM 710 C C . LYS A 1 86 ? -35.612 54.887 1.223 1.00 56.75 86 LYS A C 1
ATOM 712 O O . LYS A 1 86 ? -36.612 55.539 0.931 1.00 56.75 86 LYS A O 1
ATOM 717 N N . GLN A 1 87 ? -34.415 55.445 1.392 1.00 55.28 87 GLN A N 1
ATOM 718 C CA . GLN A 1 87 ? -34.154 56.835 1.014 1.00 55.28 87 GLN A CA 1
ATOM 719 C C . GLN A 1 87 ? -34.288 56.992 -0.508 1.00 55.28 87 GLN A C 1
ATOM 721 O O . GLN A 1 87 ? -33.581 56.348 -1.286 1.00 55.28 87 GLN A O 1
ATOM 726 N N . LYS A 1 88 ? -35.240 57.833 -0.925 1.00 50.12 88 LYS A N 1
ATOM 727 C CA . LYS A 1 88 ? -35.368 58.341 -2.293 1.00 50.12 88 LYS A CA 1
ATOM 728 C C . LYS A 1 88 ? -34.395 59.506 -2.457 1.00 50.12 88 LYS A C 1
ATOM 730 O O . LYS A 1 88 ? -34.437 60.434 -1.658 1.00 50.12 88 LYS A O 1
ATOM 735 N N . TRP A 1 89 ? -33.557 59.456 -3.485 1.00 53.50 89 TRP A N 1
ATOM 736 C CA . TRP A 1 89 ? -32.733 60.592 -3.894 1.00 53.50 89 TRP A CA 1
ATOM 737 C C . TRP A 1 89 ? -33.571 61.526 -4.781 1.00 53.50 89 TRP A C 1
ATOM 739 O O . TRP A 1 89 ? -34.226 61.050 -5.711 1.00 53.50 89 TRP A O 1
ATOM 749 N N . LEU A 1 90 ? -33.561 62.821 -4.455 1.00 46.75 90 LEU A N 1
ATOM 750 C CA . LEU A 1 90 ? -33.983 63.959 -5.279 1.00 46.75 90 LEU A CA 1
ATOM 751 C C . LEU A 1 90 ? -32.793 64.914 -5.374 1.00 46.75 90 LEU A C 1
ATOM 753 O O . LEU A 1 90 ? -32.129 65.086 -4.325 1.00 46.75 90 LEU A O 1
#

Foldseek 3Di:
DDLVVLVVVLVVLVVVLVVLVVQLVVQPVVDVDPVPRPSNVVSVVVNVVSVVVSVVSVVVSCVVVPPDDPPPPDDDDDDPDDDDDDDDDD

Radius of gyration: 26.81 Å; Cα contacts (8 Å, |Δi|>4): 40; chains: 1; bounding box: 54×71×40 Å

pLDDT: mean 81.76, std 16.69, range [46.75, 97.56]

Secondary structure (DSSP, 8-state):
--HHHHHHHHHHHHHHHHHHHHHHHHHHHHSS-STT-HHHHHHHHHHHHHHHHHHHHHHHHHHHH--S-----PPPP---PPP---PPP-

Sequence (90 aa):
MDVEDLRNKLSELRKKRTYITVQKGFAANHNKDLRENATYDNWLDQEFLINAEISEVIEKIEKLTNTKPKHKWEKPKPTKKGGVEKQKWL

Nearest PDB structures (foldseek):
  8ibh-assembly1_A-2  TM=4.623E-01  e=3.818E+00  Homo sapiens
  6inr-assembly1_A  TM=4.793E-01  e=4.920E+00  Candidatus Phytoplasma australasiaticum subsp. taiwanense

Mean predicted aligned error: 12.51 Å

Solvent-accessible surface area (backbone atoms only — not comparable to full-atom values): 5556 Å² total; per-residue (Å²): 134,54,69,66,54,50,50,53,50,48,52,53,50,50,54,50,45,52,52,36,56,50,52,27,51,49,38,51,67,73,36,93,49,76,88,81,32,67,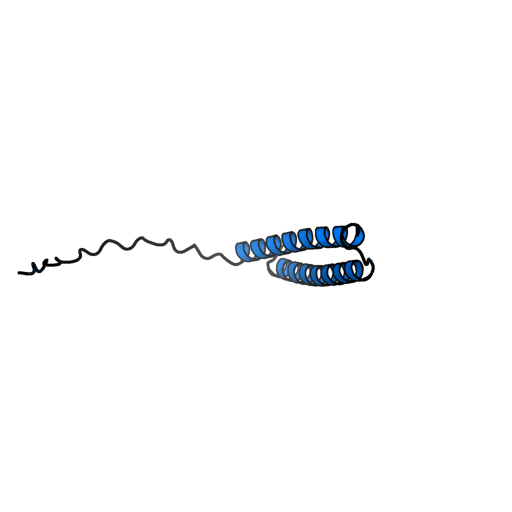66,28,51,55,30,51,54,50,48,53,52,50,50,52,52,47,52,52,51,51,53,51,47,47,62,73,68,58,81,69,78,78,78,76,82,73,77,80,76,86,72,85,76,75,85,82,81,79,83,78,90,128